Protein AF-A0A978VN08-F1 (afdb_monomer)

Organism: NCBI:txid714518

Radius of gyration: 18.25 Å; Cα contacts (8 Å, |Δi|>4): 101; chains: 1; bounding box: 38×43×46 Å

Secondary structure (DSSP, 8-state):
-TT-SSSPEEEEES-TT-SS-EEEEE-HHHHHHHHHHHHHHHHHHH--TTT-------PPP----GGGGT--TT--GGG--S----TT---TTS-HHHHHHHHHHHHHHHS----

pLDDT: mean 87.51, std 13.88, range [32.28, 97.06]

InterPro domains:
  IPR026057 Trichome birefringence-like, C-terminal domain [PF13839] (2-107)
  IPR029962 Trichome birefringence-like family [PTHR32285] (2-104)

Solvent-accessible surface area (backbone atoms only — not comparable to full-atom values): 7619 Å² total; per-residue (Å²): 114,91,79,60,73,87,54,70,36,80,42,75,59,83,58,98,80,47,94,70,83,46,71,47,77,35,51,44,48,58,50,49,41,52,52,51,49,52,51,54,54,49,48,71,76,74,56,53,78,92,83,48,87,87,84,82,80,77,87,81,78,60,68,73,48,24,51,59,79,75,46,53,86,94,34,48,54,90,82,65,88,71,81,85,80,60,89,82,65,63,48,83,64,54,57,63,70,56,53,48,42,52,53,70,70,56,37,75,84,77,44,82,87,80,129

Structure (mmCIF, N/CA/C/O backbone):
data_AF-A0A978VN08-F1
#
_entry.id   AF-A0A978VN08-F1
#
loop_
_atom_site.group_PDB
_atom_site.id
_atom_site.type_symbol
_atom_site.label_atom_id
_atom_site.label_alt_id
_atom_site.label_comp_id
_atom_site.label_asym_id
_atom_site.label_entity_id
_atom_site.label_seq_id
_atom_site.pdbx_PDB_ins_code
_atom_site.Cartn_x
_atom_site.Cartn_y
_atom_site.Cartn_z
_atom_site.occupancy
_atom_site.B_iso_or_equiv
_atom_site.auth_seq_id
_atom_site.auth_comp_id
_atom_site.auth_asym_id
_atom_site.auth_atom_id
_atom_site.pdbx_PDB_model_num
ATOM 1 N N . MET A 1 1 ? 5.441 -7.123 -2.604 1.00 78.38 1 MET A N 1
ATOM 2 C CA . MET A 1 1 ? 4.391 -6.599 -1.700 1.00 78.38 1 MET A CA 1
ATOM 3 C C . MET A 1 1 ? 3.180 -7.525 -1.755 1.00 78.38 1 MET A C 1
ATOM 5 O O . MET A 1 1 ? 2.739 -7.818 -2.856 1.00 78.38 1 MET A O 1
ATOM 9 N N . TRP A 1 2 ? 2.652 -7.999 -0.620 1.00 86.31 2 TRP A N 1
ATOM 10 C CA . TRP A 1 2 ? 1.599 -9.037 -0.597 1.00 86.31 2 TRP A CA 1
ATOM 11 C C . TRP A 1 2 ? 0.215 -8.578 -1.075 1.00 86.31 2 TRP A C 1
ATOM 13 O O . TRP A 1 2 ? -0.566 -9.401 -1.528 1.00 86.31 2 TRP A O 1
ATOM 23 N N . TRP A 1 3 ? -0.063 -7.274 -1.045 1.00 86.31 3 TRP A N 1
ATOM 24 C CA . TRP A 1 3 ? -1.320 -6.705 -1.545 1.00 86.31 3 TRP A CA 1
ATOM 25 C C . TRP A 1 3 ? -1.322 -6.456 -3.061 1.00 86.31 3 TRP A C 1
ATOM 27 O O . TRP A 1 3 ? -2.372 -6.240 -3.640 1.00 86.31 3 TRP A O 1
ATOM 37 N N . MET A 1 4 ? -0.162 -6.483 -3.727 1.00 81.94 4 MET A N 1
ATOM 38 C CA . MET A 1 4 ? 0.001 -5.976 -5.102 1.00 81.94 4 MET A CA 1
ATOM 39 C C . MET A 1 4 ? 0.230 -7.102 -6.113 1.00 81.94 4 MET A C 1
ATOM 41 O O . MET A 1 4 ? 1.025 -6.969 -7.039 1.00 81.94 4 MET A O 1
ATOM 45 N N . THR A 1 5 ? -0.432 -8.239 -5.908 1.00 79.62 5 THR A N 1
ATOM 46 C CA . THR A 1 5 ? -0.288 -9.437 -6.752 1.00 79.62 5 THR A CA 1
ATOM 47 C C . THR A 1 5 ? -1.160 -9.387 -8.008 1.00 79.62 5 THR A C 1
ATOM 49 O O . THR A 1 5 ? -0.941 -10.167 -8.929 1.00 79.62 5 THR A O 1
ATOM 52 N N . GLY A 1 6 ? -2.151 -8.488 -8.054 1.00 76.19 6 GLY A N 1
ATOM 53 C CA . GLY A 1 6 ? -3.182 -8.473 -9.097 1.00 76.19 6 GLY A CA 1
ATOM 54 C C . GLY A 1 6 ? -4.224 -9.588 -8.948 1.00 76.19 6 GLY A C 1
ATOM 55 O O . GLY A 1 6 ? -5.063 -9.755 -9.829 1.00 76.19 6 GLY A O 1
ATOM 56 N N . LEU A 1 7 ? -4.176 -10.344 -7.849 1.00 84.00 7 LEU A N 1
ATOM 57 C CA . LEU A 1 7 ? -5.132 -11.396 -7.524 1.00 84.00 7 LEU A CA 1
ATOM 58 C C . LEU A 1 7 ? -6.193 -10.874 -6.552 1.00 84.00 7 LEU A C 1
ATOM 60 O O . LEU A 1 7 ? -5.941 -9.957 -5.766 1.00 84.00 7 LEU A O 1
ATOM 64 N N . LYS A 1 8 ? -7.366 -11.513 -6.562 1.00 92.44 8 LYS A N 1
ATOM 65 C CA . LYS A 1 8 ?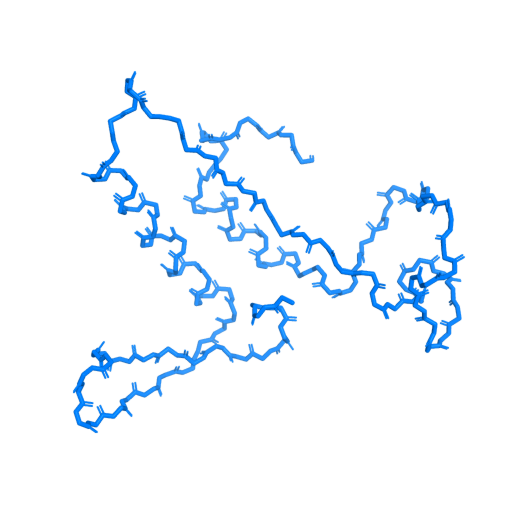 -8.362 -11.322 -5.504 1.00 92.44 8 LYS A CA 1
ATOM 66 C C . LYS A 1 8 ? -7.781 -11.736 -4.152 1.00 92.44 8 LYS A C 1
ATOM 68 O O . LYS A 1 8 ? -6.997 -12.681 -4.057 1.00 92.44 8 LYS A O 1
ATOM 73 N N . MET A 1 9 ? -8.184 -11.027 -3.105 1.00 94.69 9 MET A N 1
ATOM 74 C CA . MET A 1 9 ? -7.756 -11.305 -1.739 1.00 94.69 9 MET A CA 1
ATOM 75 C C . MET A 1 9 ? -8.717 -12.286 -1.083 1.00 94.69 9 MET A C 1
ATOM 77 O O . MET A 1 9 ? -9.932 -12.101 -1.127 1.00 94.69 9 MET A O 1
ATOM 81 N N . LYS A 1 10 ? -8.157 -13.306 -0.435 1.00 95.00 10 LYS A N 1
ATOM 82 C CA . LYS A 1 10 ? -8.905 -14.268 0.373 1.00 95.00 10 LYS A CA 1
ATOM 83 C C . LYS A 1 10 ? -9.082 -13.717 1.781 1.00 95.00 10 LYS A C 1
ATOM 85 O O . LYS A 1 10 ? -8.095 -13.414 2.448 1.00 95.00 10 LYS A O 1
ATOM 90 N N . ILE A 1 11 ? -10.327 -13.595 2.217 1.00 95.50 11 ILE A N 1
ATOM 91 C CA . ILE A 1 11 ? -10.709 -13.122 3.543 1.00 95.50 11 ILE A CA 1
ATOM 92 C C . ILE A 1 11 ? -11.381 -14.268 4.282 1.00 95.50 11 ILE A C 1
ATOM 94 O O . ILE A 1 11 ? -12.343 -14.853 3.790 1.00 95.50 11 ILE A O 1
ATOM 98 N N . LEU A 1 12 ? -10.859 -14.578 5.464 1.00 96.69 12 LEU A N 1
ATOM 99 C CA . LEU A 1 12 ? -11.467 -15.541 6.367 1.00 96.69 12 LEU A CA 1
ATOM 100 C C . LEU A 1 12 ? -12.712 -14.923 7.013 1.00 96.69 12 LEU A C 1
ATOM 102 O O . LEU A 1 12 ? -12.642 -13.833 7.584 1.00 96.69 12 LEU A O 1
ATOM 106 N N . LEU A 1 13 ? -13.828 -15.635 6.932 1.00 94.69 13 LEU A N 1
ATOM 107 C CA . LEU A 1 13 ? -15.038 -15.356 7.688 1.00 94.69 13 LEU A CA 1
ATOM 108 C C . LEU A 1 13 ? -14.973 -16.149 8.998 1.00 94.69 13 LEU A C 1
ATOM 110 O O . LEU A 1 13 ? -14.879 -17.372 8.977 1.00 94.69 13 LEU A O 1
ATOM 114 N N . GLY A 1 14 ? -14.992 -15.445 10.132 1.00 94.00 14 GLY A N 1
ATOM 115 C CA . GLY A 1 14 ? -14.855 -16.052 11.460 1.00 94.00 14 GLY A CA 1
ATOM 116 C C . GLY A 1 14 ? -13.454 -15.895 12.051 1.00 94.00 14 GLY A C 1
ATOM 117 O O . GLY A 1 14 ? -12.809 -14.856 11.878 1.00 94.00 14 GLY A O 1
ATOM 118 N N . SER A 1 15 ? -13.006 -16.905 12.794 1.00 95.38 15 SER A N 1
ATOM 119 C CA . SER A 1 15 ? -11.737 -16.917 13.522 1.00 95.38 15 SER A CA 1
ATOM 120 C C . SER A 1 15 ? -10.711 -17.869 12.904 1.00 95.38 15 SER A C 1
ATOM 122 O O . SER A 1 15 ? -11.023 -18.917 12.329 1.00 95.38 15 SER A O 1
ATOM 124 N N . PHE A 1 16 ? -9.430 -17.554 13.103 1.00 95.44 16 PHE A N 1
ATOM 125 C CA . PHE A 1 16 ? -8.332 -18.478 12.810 1.00 95.44 16 PHE A CA 1
ATOM 126 C C . PHE A 1 16 ? -8.347 -19.736 13.689 1.00 95.44 16 PHE A C 1
ATOM 128 O O . PHE A 1 16 ? -7.717 -20.718 13.301 1.00 95.44 16 PHE A O 1
ATOM 135 N N . ASP A 1 17 ? -9.153 -19.774 14.750 1.00 96.69 17 ASP A N 1
ATOM 136 C CA . ASP A 1 17 ? -9.309 -20.945 15.624 1.00 96.69 17 ASP A CA 1
ATOM 137 C C . ASP A 1 17 ? -10.478 -21.868 15.235 1.00 96.69 17 ASP A C 1
ATOM 139 O O . ASP A 1 17 ? -10.540 -23.000 15.701 1.00 96.69 17 ASP A O 1
ATOM 143 N N . ASP A 1 18 ? -11.383 -21.430 14.351 1.00 96.12 18 ASP A N 1
ATOM 144 C CA . ASP A 1 18 ? -12.556 -22.230 13.964 1.00 96.12 18 ASP A CA 1
ATOM 145 C C . ASP A 1 18 ? -12.153 -23.521 13.224 1.00 96.12 18 ASP A C 1
ATOM 147 O O . ASP A 1 18 ? -11.275 -23.498 12.361 1.00 96.12 18 ASP A O 1
ATOM 151 N N . GLU A 1 19 ? -12.809 -24.649 13.500 1.00 94.69 19 GLU A N 1
ATOM 152 C CA . GLU A 1 19 ? -12.487 -25.923 12.830 1.00 94.69 19 GLU A CA 1
ATOM 153 C C . GLU A 1 19 ? -12.727 -25.863 11.315 1.00 94.69 19 GLU A C 1
ATOM 155 O O . GLU A 1 19 ? -11.952 -26.401 10.521 1.00 94.69 19 GLU A O 1
ATOM 160 N N . VAL A 1 20 ? -13.788 -25.164 10.908 1.00 95.19 20 VAL A N 1
ATOM 161 C CA . VAL A 1 20 ? -14.147 -24.958 9.505 1.00 95.19 20 VAL A CA 1
ATOM 162 C C . VAL A 1 20 ? -13.729 -23.555 9.088 1.00 95.19 20 VAL A C 1
ATOM 164 O O . VAL A 1 20 ? -14.126 -22.566 9.698 1.00 95.19 20 VAL A O 1
ATOM 167 N N . LYS A 1 21 ? -12.929 -23.468 8.022 1.00 95.94 21 LYS A N 1
ATOM 168 C CA . LYS A 1 21 ? -12.499 -22.195 7.435 1.00 95.94 21 LYS A CA 1
ATOM 169 C C . LYS A 1 21 ? -13.402 -21.825 6.273 1.00 95.94 21 LYS A C 1
ATOM 171 O O . LYS A 1 21 ? -13.301 -22.425 5.206 1.00 95.94 21 LYS A O 1
ATOM 176 N N . ASP A 1 22 ? -14.241 -20.818 6.479 1.00 96.25 22 ASP A N 1
ATOM 177 C CA . ASP A 1 22 ? -15.018 -20.212 5.404 1.00 96.25 22 ASP A CA 1
ATOM 178 C C . ASP A 1 22 ? -14.258 -19.013 4.822 1.00 96.25 22 ASP A C 1
ATOM 180 O O . ASP A 1 22 ? -13.871 -18.091 5.539 1.00 96.25 22 ASP A O 1
ATOM 184 N N . ILE A 1 23 ? -13.971 -19.048 3.522 1.00 96.69 23 ILE A N 1
ATOM 185 C CA . ILE A 1 23 ? -13.133 -18.054 2.849 1.00 96.69 23 ILE A CA 1
ATOM 186 C C . ILE A 1 23 ? -13.938 -17.402 1.737 1.00 96.69 23 ILE A C 1
ATOM 188 O O . ILE A 1 23 ? -14.364 -18.064 0.792 1.00 96.69 23 ILE A O 1
ATOM 192 N N . MET A 1 24 ? -14.044 -16.077 1.797 1.00 95.94 24 MET A N 1
ATOM 193 C CA . MET A 1 24 ? -14.577 -15.270 0.707 1.00 95.94 24 MET A CA 1
ATOM 194 C C . MET A 1 24 ? -13.453 -14.608 -0.093 1.00 95.94 24 MET A C 1
ATOM 196 O O . MET A 1 24 ? -12.381 -14.309 0.437 1.00 95.94 24 MET A O 1
ATOM 200 N N . GLU A 1 25 ? -13.708 -14.323 -1.367 1.00 96.50 25 GLU A N 1
ATOM 201 C CA . GLU A 1 25 ? -12.789 -13.558 -2.208 1.00 96.50 25 GLU A CA 1
ATOM 202 C C . GLU A 1 25 ? -13.308 -12.142 -2.441 1.00 96.50 25 GLU A C 1
ATOM 204 O O . GLU A 1 25 ? -14.451 -11.943 -2.850 1.00 96.50 25 GLU A O 1
ATOM 209 N N . LEU A 1 26 ? -12.439 -11.158 -2.230 1.00 95.50 26 LEU A N 1
ATOM 210 C CA . LEU A 1 26 ? -12.708 -9.748 -2.485 1.00 95.50 26 LEU A CA 1
ATOM 211 C C . LEU A 1 26 ? -11.723 -9.176 -3.499 1.00 95.50 26 LEU A C 1
ATOM 213 O O . LEU A 1 26 ? -10.635 -9.717 -3.721 1.00 95.50 26 LEU A O 1
ATOM 217 N N . THR A 1 27 ? -12.089 -8.042 -4.095 1.00 94.38 27 THR A N 1
ATOM 218 C CA . THR A 1 27 ? -11.113 -7.211 -4.804 1.00 94.38 27 THR A CA 1
ATOM 219 C C . THR A 1 27 ? -10.003 -6.790 -3.837 1.00 94.38 27 THR A C 1
ATOM 221 O O . THR A 1 27 ? -10.199 -6.735 -2.615 1.00 94.38 27 THR A O 1
ATOM 224 N N . THR A 1 28 ? -8.812 -6.511 -4.365 1.00 92.81 28 THR A N 1
ATOM 225 C CA . THR A 1 28 ? -7.703 -6.016 -3.545 1.00 92.81 28 THR A CA 1
ATOM 226 C C . THR A 1 28 ? -8.097 -4.726 -2.830 1.00 92.81 28 THR A C 1
ATOM 228 O O . THR A 1 28 ? -7.790 -4.558 -1.655 1.00 92.81 28 THR A O 1
ATOM 231 N N . GLU A 1 29 ? -8.814 -3.841 -3.516 1.00 92.56 29 GLU A N 1
ATOM 232 C CA . GLU A 1 29 ? -9.265 -2.545 -3.028 1.00 92.56 29 GLU A CA 1
ATOM 233 C C . GLU A 1 29 ? -10.238 -2.689 -1.860 1.00 92.56 29 GLU A C 1
ATOM 235 O O . GLU A 1 29 ? -10.053 -2.033 -0.835 1.00 92.56 29 GLU A O 1
ATOM 240 N N . ASP A 1 30 ? -11.231 -3.575 -1.967 1.00 94.94 30 ASP A N 1
ATOM 241 C CA . ASP A 1 30 ? -12.205 -3.800 -0.896 1.00 94.94 30 ASP A CA 1
ATOM 242 C C . ASP A 1 30 ? -11.548 -4.435 0.330 1.00 94.94 30 ASP A C 1
ATOM 244 O O . ASP A 1 30 ? -11.738 -3.962 1.454 1.00 94.94 30 ASP A O 1
ATOM 248 N N . ALA A 1 31 ? -10.706 -5.450 0.119 1.00 95.12 31 ALA A N 1
ATOM 249 C CA . ALA A 1 31 ? -9.954 -6.086 1.195 1.00 95.12 31 ALA A CA 1
ATOM 250 C C . ALA A 1 31 ? -9.016 -5.091 1.899 1.00 95.12 31 ALA A C 1
ATOM 252 O O . ALA A 1 31 ? -8.977 -5.020 3.132 1.00 95.12 31 ALA A O 1
ATOM 253 N N . TYR A 1 32 ? -8.293 -4.276 1.128 1.00 93.38 32 TYR A N 1
ATOM 254 C CA . TYR A 1 32 ? -7.394 -3.259 1.666 1.00 93.38 32 TYR A CA 1
ATOM 255 C C . TYR A 1 32 ? -8.172 -2.170 2.413 1.00 93.38 32 TYR A C 1
ATOM 257 O O . TYR A 1 32 ? -7.798 -1.778 3.519 1.00 93.38 32 TYR A O 1
ATOM 265 N N . ARG A 1 33 ? -9.319 -1.734 1.878 1.00 94.56 33 ARG A N 1
ATOM 266 C CA . ARG A 1 33 ? -10.217 -0.766 2.521 1.00 94.56 33 ARG A CA 1
ATOM 267 C C . ARG A 1 33 ? -10.734 -1.278 3.856 1.00 94.56 33 ARG A C 1
ATOM 269 O O . ARG A 1 33 ? -10.752 -0.517 4.826 1.00 94.56 33 ARG A O 1
ATOM 276 N N . MET A 1 34 ? -11.144 -2.543 3.919 1.00 95.69 34 MET A N 1
ATOM 277 C CA . MET A 1 34 ? -11.562 -3.189 5.163 1.00 95.69 34 MET A CA 1
ATOM 278 C C . MET A 1 34 ? -10.430 -3.178 6.194 1.00 95.69 34 MET A C 1
ATOM 280 O O . MET A 1 34 ? -10.638 -2.721 7.320 1.00 95.69 34 MET A O 1
ATOM 284 N N . ALA A 1 35 ? -9.222 -3.595 5.802 1.00 94.94 35 ALA A N 1
ATOM 285 C CA . ALA A 1 35 ? -8.058 -3.612 6.687 1.00 94.94 35 ALA A CA 1
ATOM 286 C C . ALA A 1 35 ? -7.707 -2.208 7.218 1.00 94.94 35 ALA A C 1
ATOM 288 O O . ALA A 1 35 ? -7.565 -2.015 8.429 1.00 94.94 35 ALA A O 1
ATOM 289 N N . MET A 1 36 ? -7.642 -1.205 6.336 1.00 94.50 36 MET A N 1
ATOM 290 C CA . MET A 1 36 ? -7.311 0.174 6.709 1.00 94.50 36 MET A CA 1
ATOM 291 C C . MET A 1 36 ? -8.372 0.800 7.626 1.00 94.50 36 MET A C 1
ATOM 293 O O . MET A 1 36 ? -8.022 1.471 8.601 1.00 94.50 36 MET A O 1
ATOM 297 N N . LYS A 1 37 ? -9.669 0.560 7.375 1.00 95.31 37 LYS A N 1
ATOM 298 C CA . LYS A 1 37 ? -10.754 1.036 8.255 1.00 95.31 37 LYS A CA 1
ATOM 299 C C . LYS A 1 37 ? -10.665 0.414 9.648 1.00 95.31 37 LYS A C 1
ATOM 301 O O . LYS A 1 37 ? -10.818 1.131 10.640 1.00 95.31 37 LYS A O 1
ATOM 306 N N . SER A 1 38 ? -10.389 -0.887 9.730 1.00 96.06 38 SER A N 1
ATOM 307 C CA . SER A 1 38 ? -10.224 -1.597 11.002 1.00 96.06 38 SER A CA 1
ATOM 308 C C . SER A 1 38 ? -9.036 -1.062 11.801 1.00 96.06 38 SER A C 1
ATOM 310 O O . SER A 1 38 ? -9.197 -0.718 12.973 1.00 96.06 38 SER A O 1
ATOM 312 N N . MET A 1 39 ? -7.878 -0.883 11.158 1.00 95.31 39 MET A N 1
ATOM 313 C CA . MET A 1 39 ? -6.695 -0.287 11.786 1.00 95.31 39 MET A CA 1
ATOM 314 C C . MET A 1 39 ? -6.965 1.151 12.258 1.00 95.31 39 MET A C 1
ATOM 316 O O . MET A 1 39 ? -6.688 1.483 13.407 1.00 95.31 39 MET A O 1
ATOM 320 N N . SER A 1 40 ? -7.566 1.995 11.410 1.00 92.69 40 SER A N 1
ATOM 321 C CA . SER A 1 40 ? -7.928 3.381 11.750 1.00 92.69 40 SER A CA 1
ATOM 322 C C . SER A 1 40 ? -8.861 3.456 12.963 1.00 92.69 40 SER A C 1
ATOM 324 O O . SER A 1 40 ? -8.657 4.251 13.886 1.00 92.69 40 SER A O 1
ATOM 326 N N . ARG A 1 41 ? -9.877 2.582 13.008 1.00 94.81 41 ARG A N 1
ATOM 327 C CA . ARG A 1 41 ? -10.777 2.464 14.161 1.00 94.81 41 ARG A CA 1
AT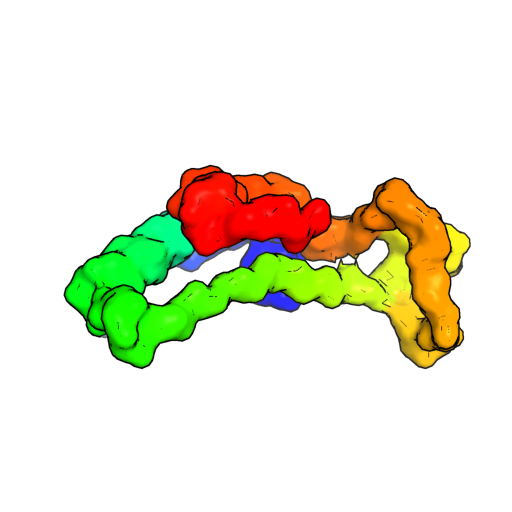OM 328 C C . ARG A 1 41 ? -10.020 2.038 15.415 1.00 94.81 41 ARG A C 1
ATOM 330 O O . ARG A 1 41 ? -10.256 2.623 16.467 1.00 94.81 41 ARG A O 1
ATOM 337 N N . TRP A 1 42 ? -9.130 1.054 15.312 1.00 96.75 42 TRP A N 1
ATOM 338 C CA . TRP A 1 42 ? -8.335 0.592 16.446 1.00 96.75 42 TRP A CA 1
ATOM 339 C C . TRP A 1 42 ? -7.429 1.701 16.993 1.00 96.75 42 TRP A C 1
ATOM 341 O O . TRP A 1 42 ? -7.459 1.957 18.193 1.00 96.75 42 TRP A O 1
ATOM 351 N N . VAL A 1 43 ? -6.716 2.434 16.131 1.00 94.25 43 VAL A N 1
ATOM 352 C CA . VAL A 1 43 ? -5.870 3.571 16.537 1.00 94.25 43 VAL A CA 1
ATOM 353 C C . VAL A 1 43 ? -6.683 4.608 17.308 1.00 94.25 43 VAL A C 1
ATOM 355 O O . VAL A 1 43 ? -6.291 5.001 18.402 1.00 94.25 43 VAL A O 1
ATOM 358 N N . ARG A 1 44 ? -7.853 5.002 16.788 1.00 90.69 44 ARG A N 1
ATOM 359 C CA . ARG A 1 44 ? -8.726 5.991 17.441 1.00 90.69 44 ARG A CA 1
ATOM 360 C C . ARG A 1 44 ? -9.194 5.559 18.834 1.00 90.69 44 ARG A C 1
ATOM 362 O O . ARG A 1 44 ? -9.43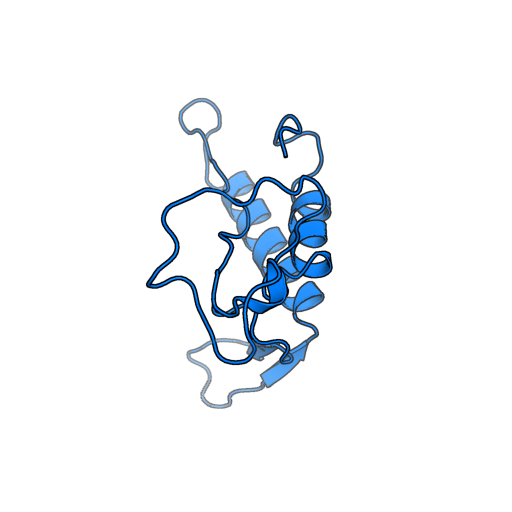6 6.416 19.674 1.00 90.69 44 ARG A O 1
ATOM 369 N N . LEU A 1 45 ? -9.368 4.259 19.057 1.00 96.12 45 LEU A N 1
ATOM 370 C CA . LEU A 1 45 ? -9.852 3.722 20.330 1.00 96.12 45 LEU A CA 1
ATOM 371 C C . LEU A 1 45 ? -8.733 3.476 21.349 1.00 96.12 45 LEU A C 1
ATOM 373 O O . LEU A 1 45 ? -9.026 3.421 22.538 1.00 96.12 45 LEU A O 1
ATOM 377 N N . ASN A 1 46 ? -7.484 3.316 20.903 1.00 97.00 46 ASN A N 1
ATOM 378 C CA . ASN A 1 46 ? -6.400 2.811 21.754 1.00 97.00 46 ASN A CA 1
ATOM 379 C C . ASN A 1 46 ? -5.213 3.772 21.911 1.00 97.00 46 ASN A C 1
ATOM 381 O O . ASN A 1 46 ? -4.349 3.518 22.745 1.00 97.00 46 ASN A O 1
ATOM 385 N N . MET A 1 47 ? -5.142 4.860 21.139 1.00 94.69 47 MET A N 1
ATOM 386 C CA . MET A 1 47 ? -4.027 5.811 21.200 1.00 94.69 47 MET A CA 1
ATOM 387 C C . MET A 1 47 ? -4.438 7.129 21.857 1.00 94.69 47 MET A C 1
ATOM 389 O O . MET A 1 47 ? -5.467 7.707 21.514 1.00 94.69 47 MET A O 1
ATOM 393 N N . ASP A 1 48 ? -3.592 7.639 22.757 1.00 93.88 48 ASP A N 1
ATOM 394 C CA . ASP A 1 48 ? -3.725 8.988 23.318 1.00 93.88 48 ASP A CA 1
ATOM 395 C C . ASP A 1 48 ? -3.017 10.001 22.397 1.00 93.88 48 ASP A C 1
ATOM 397 O O . ASP A 1 48 ? -1.783 10.022 22.349 1.00 93.88 48 ASP A O 1
ATOM 401 N N . PRO A 1 49 ? -3.746 10.886 21.694 1.00 91.06 49 PRO A N 1
ATOM 402 C CA . PRO A 1 49 ? -3.144 11.838 20.762 1.00 91.06 49 PRO A CA 1
ATOM 403 C C . PRO A 1 49 ? -2.255 12.892 21.443 1.00 91.06 49 PRO A C 1
ATOM 405 O O . PRO A 1 49 ? -1.480 13.561 20.762 1.00 91.06 49 PRO A O 1
ATOM 408 N N . LYS A 1 50 ? -2.339 13.063 22.773 1.00 94.56 50 LYS A N 1
ATOM 409 C CA . LYS A 1 50 ? -1.446 13.965 23.521 1.00 94.56 50 LYS A CA 1
ATOM 410 C C . LYS A 1 50 ? -0.078 13.343 23.794 1.00 94.56 50 LYS A C 1
ATOM 412 O O . LYS A 1 50 ? 0.875 14.075 24.046 1.00 94.56 50 LYS A O 1
ATOM 417 N N . LYS A 1 51 ? 0.015 12.012 23.767 1.00 97.06 51 LYS A N 1
ATOM 418 C CA . LYS A 1 51 ? 1.232 11.253 24.099 1.00 97.06 51 LYS A CA 1
ATOM 419 C C . LYS A 1 51 ? 1.814 10.508 22.906 1.00 97.06 51 LYS A C 1
ATOM 421 O O . LYS A 1 51 ? 2.997 10.181 22.914 1.00 97.06 51 LYS A O 1
ATOM 426 N N . THR A 1 52 ? 1.006 10.252 21.883 1.00 95.06 52 THR A N 1
ATOM 427 C CA . THR A 1 52 ? 1.372 9.390 20.764 1.00 95.06 52 THR A CA 1
ATOM 428 C C . THR A 1 52 ? 1.096 10.080 19.437 1.00 95.06 52 THR A C 1
ATOM 430 O O . THR A 1 52 ? 0.020 10.630 19.209 1.00 95.06 52 THR A O 1
ATOM 433 N N . ARG A 1 53 ? 2.072 10.003 18.528 1.00 92.25 53 ARG A N 1
ATOM 434 C CA . ARG A 1 53 ? 1.900 10.354 17.116 1.00 92.25 53 ARG A CA 1
ATOM 435 C C . ARG A 1 53 ? 1.936 9.085 16.280 1.00 92.25 53 ARG A C 1
ATOM 437 O O . ARG A 1 53 ? 2.832 8.264 16.452 1.00 92.25 53 ARG A O 1
ATOM 444 N N . VAL A 1 54 ? 0.968 8.941 15.383 1.00 89.62 54 VAL A N 1
ATOM 445 C CA . VAL A 1 54 ? 0.860 7.798 14.474 1.00 89.62 54 VAL A CA 1
ATOM 446 C C . VAL A 1 54 ? 1.178 8.273 13.066 1.00 89.62 54 VAL A C 1
ATOM 448 O O . VAL A 1 54 ? 0.616 9.262 12.602 1.00 89.62 54 VAL A O 1
ATOM 451 N N . PHE A 1 55 ? 2.071 7.554 12.396 1.00 88.44 55 PHE A N 1
ATOM 452 C CA . PHE A 1 55 ? 2.429 7.794 11.005 1.00 88.44 55 PHE A CA 1
ATOM 453 C C . PHE A 1 55 ? 1.996 6.600 10.166 1.00 88.44 55 PHE A C 1
ATOM 455 O O . PHE A 1 55 ? 2.052 5.459 10.623 1.00 88.44 55 PHE A O 1
ATOM 462 N N . PHE A 1 56 ? 1.578 6.870 8.934 1.00 85.69 56 PHE A N 1
ATOM 463 C CA . PHE A 1 56 ? 1.297 5.843 7.947 1.00 85.69 56 PHE A CA 1
ATOM 464 C C . PHE A 1 56 ? 2.128 6.126 6.701 1.00 85.69 56 PHE A C 1
ATOM 466 O O . PHE A 1 56 ? 2.080 7.227 6.154 1.00 85.69 56 PHE A O 1
ATOM 473 N N . THR A 1 57 ? 2.903 5.141 6.264 1.00 85.75 57 THR A N 1
ATOM 474 C CA . THR A 1 57 ? 3.640 5.215 5.005 1.00 85.75 57 THR A CA 1
ATOM 475 C C . THR A 1 57 ? 2.781 4.632 3.900 1.00 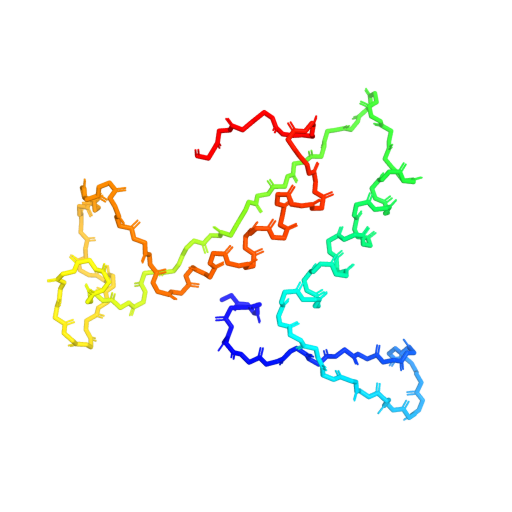85.75 57 THR A C 1
ATOM 477 O O . THR A 1 57 ? 2.213 3.551 4.060 1.00 85.75 57 THR A O 1
ATOM 480 N N . SER A 1 58 ? 2.706 5.329 2.770 1.00 81.06 58 SER A N 1
ATOM 481 C CA . SER A 1 58 ? 2.071 4.772 1.576 1.00 81.06 58 SER A CA 1
ATOM 482 C C . SER A 1 58 ? 2.859 3.578 1.009 1.00 81.06 58 SER A C 1
ATOM 484 O O . SER A 1 58 ? 3.813 3.082 1.614 1.00 81.06 58 SER A O 1
ATOM 486 N N . ILE A 1 59 ? 2.442 3.093 -0.159 1.00 81.62 59 ILE A N 1
ATOM 487 C CA . ILE A 1 59 ? 3.058 1.941 -0.814 1.00 81.62 59 ILE A CA 1
ATOM 488 C C . ILE A 1 59 ? 4.496 2.272 -1.223 1.00 81.62 59 ILE A C 1
ATOM 490 O O . ILE A 1 59 ? 4.737 3.226 -1.957 1.00 81.62 59 ILE A O 1
ATOM 494 N N . SER A 1 60 ? 5.440 1.428 -0.808 1.00 84.06 60 SER A N 1
ATOM 495 C CA . SER A 1 60 ? 6.796 1.454 -1.355 1.00 84.06 60 SER A CA 1
ATOM 496 C C . SER A 1 60 ? 6.805 0.824 -2.757 1.00 84.06 60 SER A C 1
ATOM 498 O O . SER A 1 60 ? 6.329 -0.312 -2.906 1.00 84.06 60 SER A O 1
ATOM 500 N N . PRO A 1 61 ? 7.300 1.529 -3.791 1.00 84.56 61 PRO A N 1
ATOM 501 C CA . PRO A 1 61 ? 7.340 1.013 -5.151 1.00 84.56 61 PRO A CA 1
ATOM 502 C C . PRO A 1 61 ? 8.347 -0.131 -5.306 1.00 84.56 61 PRO A C 1
ATOM 504 O O . PRO A 1 61 ? 9.331 -0.234 -4.577 1.00 84.56 61 PRO A O 1
ATOM 507 N N . SER A 1 62 ? 8.127 -0.981 -6.310 1.00 85.12 62 SER A N 1
ATOM 508 C CA . SER A 1 62 ? 9.095 -2.003 -6.726 1.00 85.12 62 SER A CA 1
ATOM 509 C C . SER A 1 62 ? 9.550 -1.750 -8.159 1.00 85.12 62 SER A C 1
ATO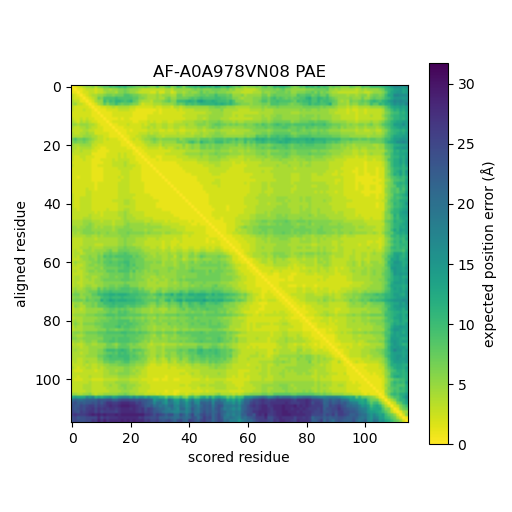M 511 O O . SER A 1 62 ? 8.697 -1.602 -9.033 1.00 85.12 62 SER A O 1
ATOM 513 N N . HIS A 1 63 ? 10.856 -1.811 -8.410 1.00 88.19 63 HIS A N 1
ATOM 514 C CA . HIS A 1 63 ? 11.464 -1.585 -9.725 1.00 88.19 63 HIS A CA 1
ATOM 515 C C . HIS A 1 63 ? 11.824 -2.914 -10.399 1.00 88.19 63 HIS A C 1
ATOM 517 O O . HIS A 1 63 ? 12.980 -3.220 -10.653 1.00 88.19 63 HIS A O 1
ATOM 523 N N . GLY A 1 64 ? 10.825 -3.767 -10.625 1.00 89.62 64 GLY A N 1
ATOM 524 C CA . GLY A 1 64 ? 11.060 -5.130 -11.118 1.00 89.62 64 GLY A CA 1
ATOM 525 C C . GLY A 1 64 ? 11.216 -5.261 -12.635 1.00 89.62 64 GLY A C 1
ATOM 526 O O . GLY A 1 64 ? 11.596 -6.332 -13.093 1.00 89.62 64 GLY A O 1
ATOM 527 N N . LYS A 1 65 ? 10.875 -4.222 -13.406 1.00 91.38 65 LYS A N 1
ATOM 528 C CA . LYS A 1 65 ? 10.754 -4.286 -14.866 1.00 91.38 65 LYS A CA 1
ATOM 529 C C . LYS A 1 65 ? 11.308 -3.019 -15.498 1.00 91.38 65 LYS A C 1
ATOM 531 O O . LYS A 1 65 ? 10.658 -1.984 -15.416 1.00 91.38 65 LYS A O 1
ATOM 536 N N . SER A 1 66 ? 12.452 -3.104 -16.170 1.00 93.12 66 SER A N 1
ATOM 537 C CA . SER A 1 66 ? 13.079 -1.907 -16.745 1.00 93.12 66 SER A CA 1
ATOM 538 C C . SER A 1 66 ? 12.287 -1.242 -17.857 1.00 93.12 66 SER A C 1
ATOM 540 O O . SER A 1 66 ? 12.420 -0.041 -18.070 1.00 93.12 66 SER A O 1
ATOM 542 N N . VAL A 1 67 ? 11.392 -1.984 -18.509 1.00 93.19 67 VAL A N 1
ATOM 543 C CA . VAL A 1 67 ? 10.441 -1.417 -19.476 1.00 93.19 67 VAL A CA 1
ATOM 544 C C . VAL A 1 67 ? 9.548 -0.329 -18.874 1.00 93.19 67 VAL A C 1
ATOM 546 O O . VAL A 1 67 ? 9.112 0.548 -19.612 1.00 93.19 67 VAL A O 1
ATOM 549 N N . ASP A 1 68 ? 9.314 -0.334 -17.554 1.00 92.25 68 ASP A N 1
ATOM 550 C CA . ASP A 1 68 ? 8.514 0.700 -16.883 1.00 92.25 68 ASP A CA 1
ATOM 551 C C . ASP A 1 68 ? 9.193 2.085 -16.957 1.00 92.25 68 ASP A C 1
ATOM 553 O O . ASP A 1 68 ? 8.513 3.099 -16.833 1.00 92.25 68 ASP A O 1
ATOM 557 N N . TRP A 1 69 ? 10.513 2.136 -17.180 1.00 92.38 69 TRP A N 1
ATOM 558 C CA . TRP A 1 69 ? 11.306 3.362 -17.335 1.00 92.38 69 TRP A CA 1
ATOM 559 C C . TRP A 1 69 ? 12.094 3.409 -18.657 1.00 92.38 69 TRP A C 1
ATOM 561 O O . TRP A 1 69 ? 13.121 4.077 -18.756 1.00 92.38 69 TRP A O 1
ATOM 571 N N . GLY A 1 70 ? 11.614 2.709 -19.693 1.00 91.81 70 GLY A N 1
ATOM 572 C CA . GLY A 1 70 ? 12.181 2.764 -21.049 1.00 91.81 70 GLY A CA 1
ATOM 573 C C . GLY A 1 70 ? 13.391 1.856 -21.307 1.00 91.81 70 GLY A C 1
ATOM 574 O O . GLY A 1 70 ? 14.012 1.953 -22.364 1.00 91.81 70 GLY A O 1
ATOM 575 N N . GLY A 1 71 ? 13.730 0.965 -20.373 1.00 91.50 71 GLY A N 1
ATOM 576 C CA . GLY A 1 71 ? 14.755 -0.060 -20.563 1.00 91.50 71 GLY A CA 1
ATOM 577 C C . GLY A 1 71 ? 14.278 -1.269 -21.380 1.00 91.50 71 GLY A C 1
ATOM 578 O O . GLY A 1 71 ? 13.175 -1.303 -21.922 1.00 91.50 71 GLY A O 1
ATOM 579 N N . VAL A 1 72 ? 15.121 -2.301 -21.449 1.00 92.31 72 VAL A N 1
ATOM 580 C CA . VAL A 1 72 ? 14.870 -3.509 -22.258 1.00 92.31 72 VAL A CA 1
ATOM 581 C C . VAL A 1 72 ? 13.860 -4.464 -21.616 1.00 92.31 72 VAL A C 1
ATOM 583 O O . VAL A 1 72 ? 13.723 -4.523 -20.392 1.00 92.31 72 VAL A O 1
ATOM 586 N N . GLU A 1 73 ? 13.170 -5.256 -22.437 1.00 93.44 73 GLU A N 1
ATOM 587 C CA . GLU A 1 73 ? 12.300 -6.334 -21.959 1.00 93.44 73 GLU A CA 1
ATOM 588 C C . GLU A 1 73 ? 13.101 -7.381 -21.166 1.00 93.44 73 GLU A C 1
ATOM 590 O O . GLU A 1 73 ? 14.209 -7.757 -21.544 1.00 93.44 73 GLU A O 1
ATOM 595 N N . GLY A 1 74 ? 12.561 -7.823 -20.027 1.00 91.25 74 GLY A N 1
ATOM 596 C CA . GLY A 1 74 ? 13.231 -8.765 -19.121 1.00 91.25 74 GLY A CA 1
ATOM 597 C C . GLY A 1 74 ? 14.331 -8.159 -18.236 1.00 91.25 74 GLY A C 1
ATOM 598 O O . GLY A 1 74 ? 14.826 -8.848 -17.344 1.00 91.25 74 GLY A O 1
ATOM 599 N N . GLY A 1 75 ? 14.692 -6.886 -18.427 1.00 92.69 75 GLY A N 1
ATOM 600 C CA . GLY A 1 75 ? 15.609 -6.170 -17.539 1.00 92.69 75 GLY A CA 1
ATOM 601 C C . GLY A 1 75 ? 14.960 -5.730 -16.217 1.00 92.69 75 GLY A C 1
ATOM 602 O O . GLY A 1 75 ? 13.741 -5.795 -16.028 1.00 92.69 75 GLY A O 1
ATOM 603 N N . ASN A 1 76 ? 15.794 -5.292 -15.273 1.00 92.31 76 ASN A N 1
ATOM 604 C CA . ASN A 1 76 ? 15.409 -4.918 -13.910 1.00 92.31 76 ASN A CA 1
ATOM 605 C C . ASN A 1 76 ? 16.375 -3.863 -13.333 1.00 92.31 76 ASN A C 1
ATOM 607 O O . ASN A 1 76 ? 17.237 -3.348 -14.036 1.00 92.31 76 ASN A O 1
ATOM 611 N N . TYR A 1 77 ? 16.241 -3.569 -12.040 1.00 92.50 77 TYR A N 1
ATOM 612 C CA . TYR A 1 77 ? 16.966 -2.500 -11.352 1.00 92.50 77 TYR A CA 1
ATOM 613 C C . TYR A 1 77 ? 18.462 -2.744 -11.061 1.00 92.50 77 TYR A C 1
ATOM 615 O O . TYR A 1 77 ? 19.119 -1.817 -10.596 1.00 92.50 77 TYR A O 1
ATOM 623 N N . TYR A 1 78 ? 19.023 -3.947 -11.255 1.00 94.25 78 TYR A N 1
ATOM 624 C CA . TYR A 1 78 ? 20.356 -4.284 -10.711 1.00 94.25 78 TYR A CA 1
ATOM 625 C C . TYR A 1 78 ? 21.510 -3.415 -11.238 1.00 94.25 78 TYR A C 1
ATOM 627 O O . TYR A 1 78 ? 22.500 -3.249 -10.529 1.00 94.25 78 TYR A O 1
ATOM 635 N N . ASN A 1 79 ? 21.385 -2.860 -12.446 1.00 93.12 79 ASN A N 1
ATOM 636 C CA . ASN A 1 79 ? 22.426 -2.045 -13.085 1.00 93.12 79 ASN A CA 1
ATOM 637 C C . ASN A 1 79 ? 22.074 -0.549 -13.143 1.00 93.12 79 ASN A C 1
ATOM 639 O O . ASN A 1 79 ? 22.798 0.227 -13.764 1.00 93.12 79 ASN A O 1
ATOM 643 N N . GLU A 1 80 ? 20.975 -0.141 -12.510 1.00 93.38 80 GLU A N 1
ATOM 644 C CA . GLU A 1 80 ? 20.529 1.250 -12.510 1.00 93.38 80 GLU A CA 1
ATOM 645 C C . GLU A 1 80 ? 21.308 2.050 -11.459 1.00 93.38 80 GLU A C 1
ATOM 647 O O . GLU A 1 80 ? 21.379 1.667 -10.290 1.00 93.38 80 GLU A O 1
ATOM 652 N N . THR A 1 81 ? 21.910 3.168 -11.869 1.00 95.44 81 THR A N 1
ATOM 653 C CA . THR A 1 81 ? 22.740 4.022 -10.991 1.00 95.44 81 THR A CA 1
ATOM 654 C C . THR A 1 81 ? 22.263 5.470 -10.922 1.00 95.44 81 THR A C 1
ATOM 656 O O . THR A 1 81 ? 22.747 6.244 -10.096 1.00 95.44 81 THR A O 1
ATOM 659 N N . THR A 1 82 ? 21.292 5.836 -11.755 1.00 94.00 82 THR A N 1
ATOM 660 C CA . THR A 1 82 ? 20.693 7.168 -11.816 1.00 94.00 82 THR A CA 1
ATOM 661 C C . THR A 1 82 ? 19.212 7.103 -11.475 1.00 94.00 82 THR A C 1
ATOM 663 O O . THR A 1 82 ? 18.572 6.056 -11.578 1.00 94.00 82 THR A O 1
ATOM 666 N N . ILE A 1 83 ? 18.657 8.236 -11.052 1.00 93.50 83 ILE A N 1
ATOM 667 C CA . ILE A 1 83 ? 17.217 8.361 -10.828 1.00 93.50 83 ILE A CA 1
ATOM 668 C C . ILE A 1 83 ? 16.462 8.372 -12.161 1.00 93.50 83 ILE A C 1
ATOM 670 O O . ILE A 1 83 ? 17.013 8.735 -13.198 1.00 93.50 83 ILE A O 1
ATOM 674 N N . ILE A 1 84 ? 15.183 8.006 -12.116 1.00 92.75 84 ILE A N 1
ATOM 675 C CA . ILE A 1 84 ? 14.267 8.211 -13.238 1.00 92.75 84 ILE A CA 1
ATOM 676 C C . ILE A 1 84 ? 13.886 9.694 -13.250 1.00 92.75 84 ILE A C 1
ATOM 678 O O . ILE A 1 84 ? 13.335 10.193 -12.269 1.00 92.75 84 ILE A O 1
ATOM 682 N N . GLU A 1 85 ? 14.204 10.397 -14.337 1.00 92.75 85 GLU A N 1
ATOM 683 C CA . GLU A 1 85 ? 13.946 11.841 -14.465 1.00 92.75 85 GLU A CA 1
ATOM 684 C C . GLU A 1 85 ? 12.547 12.167 -15.001 1.00 92.75 85 GLU A C 1
ATOM 686 O O . GLU A 1 85 ? 12.095 13.302 -14.868 1.00 92.75 85 GLU A O 1
ATOM 691 N N . ASP A 1 86 ? 11.850 11.192 -15.593 1.00 91.50 86 ASP A N 1
ATOM 692 C CA . ASP A 1 86 ? 10.506 11.389 -16.134 1.00 91.50 86 ASP A CA 1
ATOM 693 C C . ASP A 1 86 ? 9.496 11.667 -15.000 1.00 91.50 86 ASP A C 1
ATOM 695 O O . ASP A 1 86 ? 9.183 10.762 -14.220 1.00 91.50 86 ASP A O 1
ATOM 699 N N . PRO A 1 87 ? 8.929 12.886 -14.908 1.00 90.19 87 PRO A N 1
ATOM 700 C CA . PRO A 1 87 ? 7.959 13.220 -13.869 1.00 90.19 87 PRO A CA 1
ATOM 701 C C . PRO A 1 87 ? 6.619 12.493 -14.046 1.00 90.19 87 PRO A C 1
ATOM 703 O O . PRO A 1 87 ? 5.818 12.453 -13.112 1.00 90.19 87 PRO A O 1
ATOM 706 N N . ALA A 1 88 ? 6.345 11.939 -15.230 1.00 89.25 88 ALA A N 1
ATOM 707 C CA . ALA A 1 88 ? 5.153 11.145 -15.498 1.00 89.25 88 ALA A CA 1
ATOM 708 C C . ALA A 1 88 ? 5.342 9.651 -15.176 1.00 89.25 88 ALA A C 1
ATOM 710 O O . ALA A 1 88 ? 4.370 8.891 -15.265 1.00 89.25 88 ALA A O 1
ATOM 711 N N . TYR A 1 89 ? 6.551 9.230 -14.783 1.00 89.69 89 TYR A N 1
ATOM 712 C CA . TYR A 1 89 ? 6.860 7.836 -14.484 1.00 89.69 89 TYR A CA 1
ATOM 713 C C . TYR A 1 89 ? 5.917 7.253 -13.427 1.00 89.69 89 TYR A C 1
ATOM 715 O O . TYR A 1 89 ? 5.669 7.829 -12.363 1.00 89.69 89 TYR A O 1
ATOM 723 N N . TRP A 1 90 ? 5.420 6.050 -13.711 1.00 87.81 90 TRP A N 1
ATOM 724 C CA . TRP A 1 90 ? 4.615 5.290 -12.772 1.00 87.81 90 TRP A CA 1
ATOM 725 C C . TRP A 1 90 ? 4.835 3.787 -12.941 1.00 87.81 90 TRP A C 1
ATOM 727 O O . TRP A 1 90 ? 4.364 3.183 -13.904 1.00 87.81 90 TRP A O 1
ATOM 737 N N . GLY A 1 91 ? 5.509 3.168 -11.969 1.00 87.19 91 GLY A N 1
ATOM 738 C CA . GLY A 1 91 ? 5.808 1.737 -12.003 1.00 87.19 91 GLY A CA 1
ATOM 739 C C . GLY A 1 91 ? 4.547 0.869 -12.082 1.00 87.19 91 GLY A C 1
ATOM 740 O O . GLY A 1 91 ? 3.576 1.068 -11.346 1.00 87.19 91 GLY A O 1
ATOM 741 N N . SER A 1 92 ? 4.570 -0.156 -12.932 1.00 84.69 92 SER A N 1
ATOM 742 C CA . SER A 1 92 ? 3.413 -1.019 -13.225 1.00 84.69 92 SER A CA 1
ATOM 743 C C . SER A 1 92 ? 2.924 -1.839 -12.018 1.00 84.69 92 SER A C 1
ATOM 745 O O . SER A 1 92 ? 1.750 -2.240 -11.938 1.00 84.69 92 SER A O 1
ATOM 747 N N . ASN A 1 93 ? 3.818 -2.058 -11.050 1.00 80.44 93 ASN A N 1
ATOM 748 C CA . ASN A 1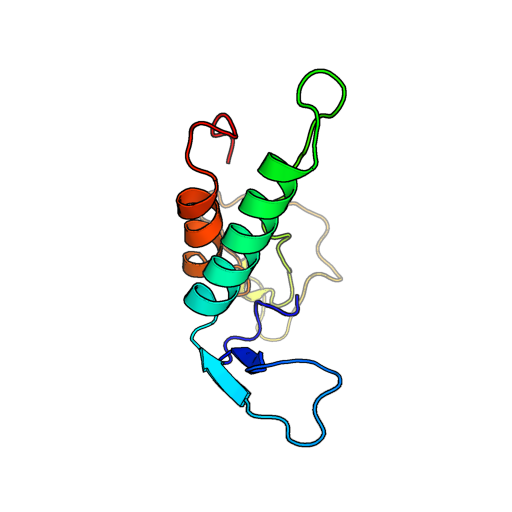 93 ? 3.548 -2.739 -9.782 1.00 80.44 93 ASN A CA 1
ATOM 749 C C . ASN A 1 93 ? 2.976 -1.807 -8.695 1.00 80.44 93 ASN A C 1
ATOM 751 O O . ASN A 1 93 ? 2.522 -2.287 -7.654 1.00 80.44 93 ASN A O 1
ATOM 755 N N . CYS A 1 94 ? 2.941 -0.494 -8.930 1.00 83.75 94 CYS A N 1
ATOM 756 C CA . CYS A 1 94 ? 2.257 0.474 -8.078 1.00 83.75 94 CYS A CA 1
ATOM 757 C C . CYS A 1 94 ? 0.817 0.643 -8.573 1.00 83.75 94 CYS A C 1
ATOM 759 O O . CYS A 1 94 ? 0.538 1.337 -9.539 1.00 83.75 94 CYS A O 1
ATOM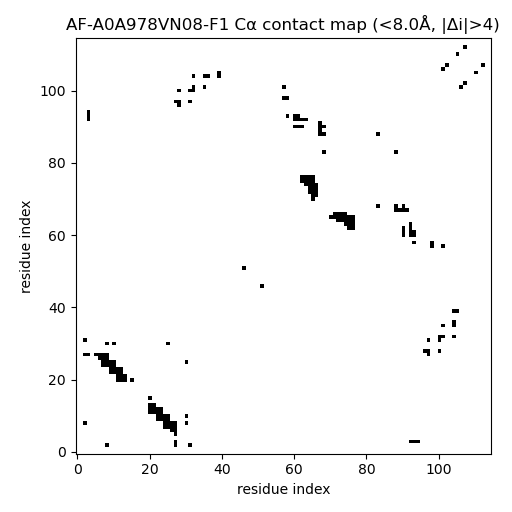 761 N N . LYS A 1 95 ? -0.145 -0.024 -7.948 1.00 85.38 95 LYS A N 1
ATOM 762 C CA . LYS A 1 95 ? -1.557 0.037 -8.346 1.00 85.38 95 LYS A CA 1
ATOM 763 C C . LYS A 1 95 ? -2.231 1.278 -7.741 1.00 85.38 95 LYS A C 1
ATOM 765 O O . LYS A 1 95 ? -2.386 1.364 -6.524 1.00 85.38 95 LYS A O 1
ATOM 770 N N . LYS A 1 96 ? -2.595 2.246 -8.596 1.00 86.12 96 LYS A N 1
ATOM 771 C CA . LYS A 1 96 ? -3.168 3.552 -8.198 1.00 86.12 96 LYS A CA 1
ATOM 772 C C . LYS A 1 96 ? -4.473 3.406 -7.411 1.00 86.12 96 LYS A C 1
ATOM 774 O O . LYS A 1 96 ? -4.599 4.004 -6.352 1.00 86.12 96 LYS A O 1
ATOM 779 N N . ASN A 1 97 ? -5.366 2.532 -7.865 1.00 86.94 97 ASN A N 1
ATOM 780 C CA . ASN A 1 97 ? -6.613 2.159 -7.184 1.00 86.94 97 ASN A CA 1
ATOM 781 C C . ASN A 1 97 ? -6.406 1.738 -5.712 1.00 86.94 97 ASN A C 1
ATOM 783 O O . ASN A 1 97 ? -7.141 2.172 -4.833 1.00 86.94 97 ASN A O 1
ATOM 787 N N . VAL A 1 98 ? -5.374 0.943 -5.399 1.00 87.81 98 VAL A N 1
ATOM 788 C CA . VAL A 1 98 ? -5.077 0.540 -4.010 1.00 87.81 98 VAL A CA 1
ATOM 789 C C . VAL A 1 98 ? -4.574 1.729 -3.188 1.00 87.81 98 VAL A C 1
ATOM 791 O O . VAL A 1 98 ? -4.877 1.837 -2.001 1.00 87.81 98 VAL A O 1
ATOM 794 N N . MET A 1 99 ? -3.828 2.653 -3.797 1.00 86.00 99 MET A N 1
ATOM 795 C CA . MET A 1 99 ? -3.412 3.868 -3.099 1.00 86.00 99 MET A CA 1
ATOM 796 C C . MET A 1 99 ? -4.566 4.843 -2.861 1.00 86.00 99 MET A C 1
ATOM 798 O O . MET A 1 99 ? -4.596 5.495 -1.820 1.00 86.00 99 MET A O 1
ATOM 802 N N . GLU A 1 100 ? -5.522 4.940 -3.785 1.00 88.81 100 GLU A N 1
ATOM 803 C CA . GLU A 1 100 ? -6.715 5.780 -3.625 1.00 88.81 100 GLU A CA 1
ATOM 804 C C . GLU A 1 100 ? -7.484 5.405 -2.353 1.00 88.81 100 GLU A C 1
ATOM 806 O O . GLU A 1 100 ? -7.902 6.291 -1.606 1.00 88.81 100 GLU A O 1
ATOM 811 N N . VAL A 1 101 ? -7.526 4.112 -2.007 1.00 91.31 101 VAL A N 1
ATOM 812 C CA . VAL A 1 101 ? -8.101 3.624 -0.743 1.00 91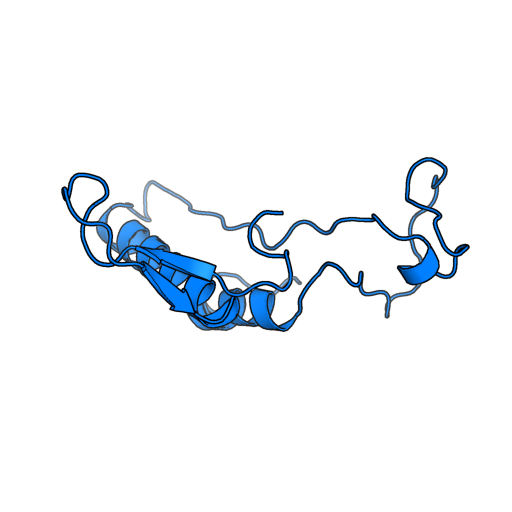.31 101 VAL A CA 1
ATOM 813 C C . VAL A 1 101 ? -7.469 4.284 0.488 1.00 91.31 101 VAL A C 1
ATOM 815 O O . VAL A 1 101 ? -8.177 4.584 1.450 1.00 91.31 101 VAL A O 1
ATOM 818 N N . ILE A 1 102 ? -6.156 4.542 0.484 1.00 87.94 102 ILE A N 1
ATOM 819 C CA . ILE A 1 102 ? -5.468 5.244 1.584 1.00 87.94 102 ILE A CA 1
ATOM 820 C C . ILE A 1 102 ? -6.053 6.655 1.723 1.00 87.94 102 ILE A C 1
ATOM 822 O O . ILE A 1 102 ? -6.437 7.065 2.822 1.00 87.94 102 ILE A O 1
ATOM 826 N N . GLY A 1 103 ? -6.161 7.378 0.605 1.00 86.94 103 GLY A N 1
ATOM 827 C CA . GLY A 1 103 ? -6.732 8.724 0.565 1.00 86.94 103 GLY A CA 1
ATOM 828 C C . GLY A 1 103 ? -8.188 8.762 1.032 1.00 86.94 103 GLY A C 1
ATOM 829 O O . GLY A 1 103 ? -8.574 9.662 1.776 1.00 86.94 103 GLY A O 1
ATOM 830 N N . GLU A 1 104 ? -8.980 7.758 0.664 1.00 89.88 104 GLU A N 1
ATOM 831 C CA . GLU A 1 104 ? -10.387 7.639 1.054 1.00 89.88 104 GLU A CA 1
ATOM 832 C C . GLU A 1 104 ? -10.574 7.295 2.539 1.00 89.88 104 GLU A C 1
ATOM 834 O O . GLU A 1 104 ? -11.485 7.815 3.181 1.00 89.88 104 GLU A O 1
ATOM 839 N N . VAL A 1 105 ? -9.734 6.419 3.105 1.00 90.38 105 VAL A N 1
ATOM 840 C CA . VAL A 1 105 ? -9.880 5.963 4.498 1.00 90.38 105 VAL A CA 1
ATOM 841 C C . VAL A 1 105 ? -9.322 6.972 5.496 1.00 90.38 105 VAL A C 1
ATOM 843 O O . VAL A 1 105 ? -9.934 7.191 6.544 1.00 90.38 105 VAL A O 1
ATOM 846 N N . PHE A 1 106 ? -8.173 7.579 5.202 1.00 85.31 106 PHE A N 1
ATOM 847 C CA . PHE A 1 106 ? -7.533 8.515 6.127 1.00 85.31 106 PHE A CA 1
ATOM 848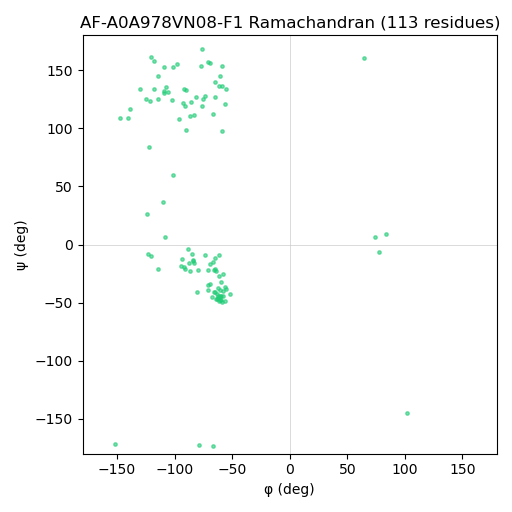 C C . PHE A 1 106 ? -7.903 9.979 5.846 1.00 85.31 106 PHE A C 1
ATOM 850 O O . PHE A 1 106 ? -7.812 10.811 6.746 1.00 85.31 106 PHE A O 1
ATOM 857 N N . GLY A 1 107 ? -8.402 10.301 4.648 1.00 72.25 107 GLY A N 1
ATOM 858 C CA . GLY A 1 107 ? -8.807 11.651 4.261 1.00 72.25 107 GLY A CA 1
ATOM 859 C C . GLY A 1 107 ? -7.650 12.663 4.221 1.00 72.25 107 GLY A C 1
ATOM 860 O O . GLY A 1 107 ? -6.624 12.523 4.882 1.00 72.25 107 GLY A O 1
ATOM 861 N N . LYS A 1 108 ? -7.849 13.783 3.512 1.00 53.69 108 LYS A N 1
ATOM 862 C CA . LYS A 1 108 ? -6.912 14.934 3.495 1.00 53.69 108 LYS A CA 1
ATOM 863 C C . LYS A 1 108 ? -6.689 15.603 4.868 1.00 53.69 108 LYS A C 1
ATOM 865 O O . LYS A 1 108 ? -5.858 16.494 4.980 1.00 53.69 108 LYS A O 1
ATOM 870 N N . LYS A 1 109 ? -7.457 15.236 5.904 1.00 48.72 109 LYS A N 1
ATOM 871 C CA . LYS A 1 109 ? -7.411 15.870 7.237 1.00 48.72 109 LYS A CA 1
ATOM 872 C C . LYS A 1 109 ? -6.437 15.214 8.217 1.00 48.72 109 LYS A C 1
ATOM 874 O O . LYS A 1 109 ? -6.057 15.880 9.173 1.00 48.72 109 LYS A O 1
ATOM 879 N N . LEU A 1 110 ? -6.041 13.955 8.013 1.00 44.28 110 LEU A N 1
ATOM 880 C CA . LEU A 1 110 ? -5.063 13.294 8.892 1.00 44.28 110 LEU A CA 1
ATOM 881 C C . LEU A 1 110 ? -3.619 13.458 8.406 1.00 44.28 110 LEU A C 1
ATOM 883 O O . LEU A 1 110 ? -2.699 13.360 9.211 1.00 44.28 110 LEU A O 1
ATOM 887 N N . PHE A 1 111 ? -3.425 13.785 7.127 1.00 42.09 111 PHE A N 1
ATOM 888 C CA . PHE A 1 111 ? -2.115 14.019 6.532 1.00 42.09 111 PHE A CA 1
ATOM 889 C C . PHE A 1 111 ? -2.208 15.223 5.590 1.00 42.09 111 PHE A C 1
ATOM 891 O O . PHE A 1 111 ? -2.964 15.152 4.616 1.00 42.09 111 PHE A O 1
ATOM 898 N N . PRO A 1 112 ? -1.485 16.332 5.854 1.00 32.28 112 PRO A N 1
ATOM 899 C CA . PRO A 1 112 ? -1.325 17.382 4.863 1.00 32.28 112 PRO A CA 1
ATOM 900 C C . PRO A 1 112 ? -0.733 16.723 3.624 1.00 32.28 112 PRO A C 1
ATOM 902 O O . PRO A 1 112 ? 0.306 16.071 3.694 1.00 32.28 112 PRO A O 1
ATOM 905 N N . SER A 1 113 ? -1.454 16.825 2.516 1.00 32.75 113 SER A N 1
ATOM 906 C CA . SER A 1 113 ? -1.098 16.238 1.234 1.00 32.75 113 SER A CA 1
ATOM 907 C C . SER A 1 113 ? 0.256 16.761 0.773 1.00 32.75 113 SER A C 1
ATOM 909 O O . SER A 1 113 ? 0.328 17.863 0.236 1.00 32.75 113 SER A O 1
ATOM 911 N N . HIS A 1 114 ? 1.308 15.989 1.019 1.00 32.59 114 HIS A N 1
ATOM 912 C CA . HIS A 1 114 ? 2.547 15.985 0.249 1.00 32.59 114 HIS A CA 1
ATOM 913 C C . HIS A 1 114 ? 2.718 14.544 -0.239 1.00 32.59 114 HIS A C 1
ATOM 915 O O . HIS A 1 114 ? 3.324 13.709 0.430 1.00 32.59 114 HIS A O 1
ATOM 921 N N . PHE A 1 115 ? 2.051 14.263 -1.355 1.00 37.62 115 PHE A N 1
ATOM 922 C CA . PHE A 1 115 ? 2.416 13.211 -2.294 1.00 37.62 115 PHE A CA 1
ATOM 923 C C . PHE A 1 115 ? 2.846 13.913 -3.572 1.00 37.62 115 PHE A C 1
ATOM 925 O O . PHE A 1 115 ? 2.170 14.916 -3.908 1.00 37.62 115 PHE A O 1
#

Nearest PDB structures (foldseek):
  6cci-assembly1_A  TM=8.960E-01  e=4.318E-05  Arabidopsis thaliana
  2f2e-assembly1_A  TM=3.700E-01  e=8.960E+00  Pseudomonas aeruginosa

Sequence (115 aa):
MWWMTGLKMKILLGSFDDEVKDIMELTTEDAYRMAMKSMSRWVRLNMDPKKTRVFFTSISPSHGKSVDWGGVEGGNYYNETTIIEDPAYWGSNCKKNVMEVIGEVFGKKLFPSHF

Mean predicted aligned error: 5.98 Å

Foldseek 3Di:
DVLQPQAWDWDWDDDPPDPDTDIDTHHSQVVLLVVLLVVVVVCVVPDDPVVDDDDDDADDDAFQACVLLPDDGPDTCPPDDDDRPDPPRDDPSDDVSNRVSVCVNCPCVSDVDDD